Protein AF-A0A3M1S703-F1 (afdb_monomer_lite)

Foldseek 3Di:
DVVVVVVVVVVVVVVVCVVLVHDPVLVVDFQWDKDKDADDDPVLVVLLVVLLCVLVVDPDWDWDDDVVRRMIIGTGRSVSVSSSVVVSVVVVVVVVVLVVLLVVLVCVVVVVDPDCPDDDPPPVVPDPDDPVSSVVSVVVVVVVPPDDPPPPDPDDD

Sequence (157 aa):
GVAGEREVAQAKLQELLKKHNLTLEDIADETTNWVGFSYRTKYEERLLLQCAFYITNAKRLEVKEHKKARKIYFNLTRTQAADLESIYDHYRKEFKKELETLFLAFLHRHHIFPSSDGDNDNDEDKTPLSQEKIKQIIEMIKSMNSKDWDKRRRIGR

Structure (mmCIF, N/CA/C/O backbone):
data_AF-A0A3M1S703-F1
#
_entry.id   AF-A0A3M1S703-F1
#
loop_
_atom_site.group_PDB
_atom_site.id
_atom_site.type_symbol
_atom_site.label_atom_id
_atom_site.label_alt_id
_atom_site.label_comp_id
_atom_site.label_asym_id
_atom_site.label_entity_id
_atom_site.label_seq_id
_atom_site.pdbx_PDB_ins_code
_atom_site.Cartn_x
_atom_site.Cartn_y
_atom_site.Cartn_z
_atom_site.occupancy
_atom_site.B_iso_or_equiv
_atom_site.auth_seq_id
_atom_site.auth_comp_id
_atom_site.auth_asym_id
_atom_site.auth_atom_id
_atom_site.pdbx_PDB_model_num
ATOM 1 N N . GLY A 1 1 ? -35.745 15.374 -9.117 1.00 52.69 1 GLY A N 1
ATOM 2 C CA . GLY A 1 1 ? -36.570 14.949 -7.972 1.00 52.69 1 GLY A CA 1
ATOM 3 C C . GLY A 1 1 ? -35.638 14.514 -6.869 1.00 52.69 1 GLY A C 1
ATOM 4 O O . GLY A 1 1 ? -34.973 13.506 -7.031 1.00 52.69 1 GLY A O 1
ATOM 5 N N . VAL A 1 2 ? -35.550 15.298 -5.797 1.00 59.00 2 VAL A N 1
ATOM 6 C CA . VAL A 1 2 ? -34.519 15.178 -4.744 1.00 59.00 2 VAL A CA 1
ATOM 7 C C . VAL A 1 2 ? -34.674 13.898 -3.898 1.00 59.00 2 VAL A C 1
ATOM 9 O O . VAL A 1 2 ? -33.713 13.425 -3.302 1.00 59.00 2 VAL A O 1
ATOM 12 N N . ALA A 1 3 ? -35.868 13.293 -3.886 1.00 60.03 3 ALA A N 1
ATOM 13 C CA . ALA A 1 3 ? -36.138 12.057 -3.148 1.00 60.03 3 ALA A CA 1
ATOM 14 C C . ALA A 1 3 ? -35.387 10.833 -3.714 1.00 60.03 3 ALA A C 1
ATOM 16 O O . ALA A 1 3 ? -34.763 10.100 -2.953 1.00 60.03 3 ALA A O 1
ATOM 17 N N . GLY A 1 4 ? -35.365 10.658 -5.042 1.00 68.81 4 GLY A N 1
ATOM 18 C CA . GLY A 1 4 ? -34.752 9.478 -5.670 1.00 68.81 4 GLY A CA 1
ATOM 19 C C . GLY A 1 4 ? -33.221 9.446 -5.577 1.00 68.81 4 GLY A C 1
ATOM 20 O O . GLY A 1 4 ? -32.630 8.386 -5.402 1.00 68.81 4 GLY A O 1
ATOM 21 N N . GLU A 1 5 ? -32.558 10.605 -5.624 1.00 74.75 5 GLU A N 1
ATOM 22 C CA . GLU A 1 5 ? -31.095 10.691 -5.469 1.00 74.75 5 GLU A CA 1
ATOM 23 C C . GLU A 1 5 ? -30.646 10.294 -4.058 1.00 74.75 5 GLU A C 1
ATOM 25 O O . GLU A 1 5 ? -29.619 9.634 -3.881 1.00 74.75 5 GLU A O 1
ATOM 30 N N . ARG A 1 6 ? -31.450 10.651 -3.051 1.00 76.25 6 ARG A N 1
ATOM 31 C CA . ARG A 1 6 ? -31.174 10.348 -1.647 1.00 76.25 6 ARG A CA 1
ATOM 32 C C . ARG A 1 6 ? -31.294 8.849 -1.356 1.00 76.25 6 ARG A C 1
ATOM 34 O O . ARG A 1 6 ? -30.439 8.300 -0.666 1.00 76.25 6 ARG A O 1
ATOM 41 N N . GLU A 1 7 ? -32.292 8.182 -1.932 1.00 78.94 7 GLU A N 1
ATOM 42 C CA . GLU A 1 7 ? -32.474 6.726 -1.827 1.00 78.94 7 GLU A CA 1
ATOM 43 C C . GLU A 1 7 ? -31.325 5.954 -2.494 1.00 78.94 7 GLU A C 1
ATOM 45 O O . GLU A 1 7 ? -30.779 5.019 -1.906 1.00 78.94 7 GLU A O 1
ATOM 50 N N . VAL A 1 8 ? -30.883 6.391 -3.680 1.00 82.75 8 VAL A N 1
ATOM 51 C CA . VAL A 1 8 ? -29.754 5.776 -4.401 1.00 82.75 8 VAL A CA 1
ATOM 52 C C . VAL A 1 8 ? -28.437 5.937 -3.635 1.00 82.75 8 VAL A C 1
ATOM 54 O O . VAL A 1 8 ? -27.659 4.985 -3.534 1.00 82.75 8 VAL A O 1
ATOM 57 N N . ALA A 1 9 ? -28.176 7.120 -3.071 1.00 82.06 9 ALA A N 1
ATOM 58 C CA . ALA A 1 9 ? -26.981 7.361 -2.264 1.00 82.06 9 ALA A CA 1
ATOM 59 C C . ALA A 1 9 ? -26.970 6.500 -0.990 1.00 82.06 9 ALA A C 1
ATOM 61 O O . ALA A 1 9 ? -25.945 5.908 -0.649 1.00 82.06 9 ALA A O 1
ATOM 62 N N . GLN A 1 10 ? -28.119 6.376 -0.320 1.00 84.06 10 GLN A N 1
ATOM 63 C CA . GLN A 1 10 ? -28.255 5.571 0.892 1.00 84.06 10 GLN A CA 1
ATOM 64 C C . GLN A 1 10 ? -28.091 4.069 0.609 1.00 84.06 10 GLN A C 1
ATOM 66 O O . GLN A 1 10 ? -27.432 3.375 1.384 1.00 84.06 10 GLN A O 1
ATOM 71 N N . ALA A 1 11 ? -28.607 3.575 -0.520 1.00 85.88 11 ALA A N 1
ATOM 72 C CA . ALA A 1 11 ? -28.418 2.189 -0.948 1.00 85.88 11 ALA A CA 1
ATOM 73 C C . ALA A 1 11 ? -26.942 1.867 -1.236 1.00 85.88 11 ALA A C 1
ATOM 75 O O . ALA A 1 11 ? -26.423 0.873 -0.728 1.00 85.88 11 ALA A O 1
ATOM 76 N N . LYS A 1 12 ? -26.238 2.744 -1.970 1.00 85.56 12 LYS A N 1
ATOM 77 C CA . LYS A 1 12 ? -24.791 2.603 -2.218 1.00 85.56 12 LYS A CA 1
ATOM 78 C C . LYS A 1 12 ? -23.976 2.610 -0.928 1.00 85.56 12 LYS A C 1
ATOM 80 O O . LYS A 1 12 ? -23.053 1.813 -0.786 1.00 85.56 12 LYS A O 1
ATOM 85 N N . LEU A 1 13 ? -24.318 3.488 0.016 1.00 83.69 13 LEU A N 1
ATOM 86 C CA . LEU A 1 13 ? -23.653 3.531 1.316 1.00 83.69 13 LEU A CA 1
ATOM 87 C C . LEU A 1 13 ? -23.835 2.208 2.074 1.00 83.69 13 LEU A C 1
ATOM 89 O O . LEU A 1 13 ? -22.860 1.648 2.566 1.00 83.69 13 LEU A O 1
ATOM 93 N N . GLN A 1 14 ? -25.058 1.673 2.131 1.00 85.06 14 GLN A N 1
ATOM 94 C CA . GLN A 1 14 ? -25.313 0.389 2.790 1.00 85.06 14 GLN A CA 1
ATOM 95 C C . GLN A 1 14 ? -24.594 -0.785 2.115 1.00 85.06 14 GLN A C 1
ATOM 97 O O . GLN A 1 14 ? -24.138 -1.696 2.805 1.00 85.06 14 GLN A O 1
ATOM 102 N N . GLU A 1 15 ? -24.479 -0.776 0.788 1.00 86.44 15 GLU A N 1
ATOM 103 C CA . GLU A 1 15 ? -23.728 -1.786 0.040 1.00 86.44 15 GLU A CA 1
ATOM 104 C C . GLU A 1 15 ? -22.234 -1.761 0.397 1.00 86.44 15 GLU A C 1
ATOM 106 O O . GLU A 1 15 ? -21.654 -2.809 0.685 1.00 86.44 15 GLU A O 1
ATOM 111 N N . LEU A 1 16 ? -21.629 -0.569 0.460 1.00 81.19 16 LEU A N 1
ATOM 112 C CA . LEU A 1 16 ? -20.231 -0.393 0.866 1.00 81.19 16 LEU A CA 1
ATOM 113 C C . LEU A 1 16 ? -19.994 -0.866 2.303 1.00 81.19 16 LEU A C 1
ATOM 115 O O . LEU A 1 16 ? -19.067 -1.635 2.550 1.00 81.19 16 LEU A O 1
ATOM 119 N N . LEU A 1 17 ? -20.863 -0.473 3.235 1.00 84.81 17 LEU A N 1
ATOM 120 C CA . LEU A 1 17 ? -20.771 -0.902 4.630 1.00 84.81 17 LEU A CA 1
ATOM 121 C C . LEU A 1 17 ? -20.856 -2.425 4.758 1.00 84.81 17 LEU A C 1
ATOM 123 O O . LEU A 1 17 ? -20.003 -3.035 5.397 1.00 84.81 17 LEU A O 1
ATOM 127 N N . LYS A 1 18 ? -21.806 -3.064 4.064 1.00 86.06 18 LYS A N 1
ATOM 128 C CA . LYS A 1 18 ? -21.909 -4.530 4.030 1.00 86.06 18 LYS A CA 1
ATOM 129 C C . LYS A 1 18 ? -20.661 -5.186 3.452 1.00 86.06 18 LYS A C 1
ATOM 131 O O . LYS A 1 18 ? -20.184 -6.163 4.019 1.00 86.06 18 LYS A O 1
ATOM 136 N N . LYS A 1 19 ? -20.117 -4.653 2.356 1.00 83.50 19 LYS A N 1
ATOM 137 C CA . LYS A 1 19 ? -18.912 -5.191 1.709 1.00 83.50 19 LYS A CA 1
ATOM 138 C C . LYS A 1 19 ? -17.699 -5.183 2.641 1.00 83.50 19 LYS A C 1
ATOM 140 O O . LYS A 1 19 ? -16.894 -6.106 2.589 1.00 83.50 19 LYS A O 1
ATOM 145 N N . HIS A 1 20 ? -17.590 -4.162 3.487 1.00 76.44 20 HIS A N 1
ATOM 146 C CA . HIS A 1 20 ? -16.510 -4.017 4.463 1.00 76.44 20 HIS A CA 1
ATOM 147 C C . HIS A 1 20 ? -16.873 -4.550 5.858 1.00 76.44 20 HIS A C 1
ATOM 149 O O . HIS A 1 20 ? -16.090 -4.406 6.793 1.00 76.44 20 HIS A O 1
ATOM 155 N N . ASN A 1 21 ? -18.034 -5.202 6.003 1.00 80.69 21 ASN A N 1
ATOM 156 C CA . ASN A 1 21 ? -18.523 -5.727 7.275 1.00 80.69 21 ASN A CA 1
ATOM 157 C C . ASN A 1 21 ? -18.583 -4.643 8.379 1.00 80.69 21 ASN A C 1
ATOM 159 O O . ASN A 1 21 ? -18.260 -4.928 9.532 1.00 80.69 21 ASN A O 1
ATOM 163 N N . LEU A 1 22 ? -18.972 -3.415 8.016 1.00 82.62 22 LEU A N 1
ATOM 164 C CA . LEU A 1 22 ? -19.100 -2.232 8.878 1.00 82.62 22 LEU A CA 1
ATOM 165 C C . LEU A 1 22 ? -20.577 -1.891 9.149 1.00 82.62 22 LEU A C 1
ATOM 167 O O . LEU A 1 22 ? -21.447 -2.144 8.311 1.00 82.62 22 LEU A O 1
ATOM 171 N N . THR A 1 23 ? -20.863 -1.272 10.292 1.00 81.44 23 THR A N 1
ATOM 172 C CA . THR A 1 23 ? -22.133 -0.596 10.602 1.00 81.44 23 THR A CA 1
ATOM 173 C C . THR A 1 23 ? -21.976 0.924 10.523 1.00 81.44 23 THR A C 1
ATOM 175 O O . THR A 1 23 ? -20.874 1.446 10.389 1.00 81.44 23 THR A O 1
ATOM 178 N N . LEU A 1 24 ? -23.089 1.663 10.588 1.00 78.88 24 LEU A N 1
ATOM 179 C CA . LEU A 1 24 ? -23.038 3.126 10.710 1.00 78.88 24 LEU A CA 1
ATOM 180 C C . LEU A 1 24 ? -22.384 3.565 12.028 1.00 78.88 24 LEU A C 1
ATOM 182 O O . LEU A 1 24 ? -21.732 4.606 12.048 1.00 78.88 24 LEU A O 1
ATOM 186 N N . GLU A 1 25 ? -22.526 2.785 13.105 1.00 76.00 25 GLU A N 1
ATOM 187 C CA . GLU A 1 25 ? -21.849 3.089 14.370 1.00 76.00 25 GLU A CA 1
ATOM 188 C C . GLU A 1 25 ? -20.332 2.930 14.251 1.00 76.00 25 GLU A C 1
ATOM 190 O O . GLU A 1 25 ? -19.614 3.769 14.779 1.00 76.00 25 GLU A O 1
ATOM 195 N N . ASP A 1 26 ? -19.838 1.944 13.490 1.00 73.50 26 ASP A N 1
ATOM 196 C CA . ASP A 1 26 ? -18.395 1.758 13.251 1.00 73.50 26 ASP A CA 1
ATOM 197 C C . ASP A 1 26 ? -17.735 2.972 12.562 1.00 73.50 26 ASP A C 1
ATOM 199 O O . ASP A 1 26 ? -16.520 3.153 12.636 1.00 73.50 26 ASP A O 1
ATOM 203 N N . ILE A 1 27 ? -18.523 3.802 11.868 1.00 73.69 27 ILE A N 1
ATOM 204 C CA . ILE A 1 27 ? -18.037 5.047 11.257 1.00 73.69 27 ILE A CA 1
ATOM 205 C C . ILE A 1 27 ? -17.835 6.131 12.323 1.00 73.69 27 ILE A C 1
ATOM 207 O O . ILE A 1 27 ? -16.917 6.939 12.208 1.00 73.69 27 ILE A O 1
ATOM 211 N N . ALA A 1 28 ? -18.704 6.165 13.336 1.00 75.44 28 ALA A N 1
ATOM 212 C CA . ALA A 1 28 ? -18.632 7.113 14.447 1.00 75.44 28 ALA A CA 1
ATOM 213 C C . ALA A 1 28 ? -17.710 6.630 15.581 1.00 75.44 28 ALA A C 1
ATOM 215 O O . ALA A 1 28 ? -17.329 7.427 16.437 1.00 75.44 28 ALA A O 1
ATOM 216 N N . ASP A 1 29 ? -17.370 5.341 15.599 1.00 75.81 29 ASP A N 1
ATOM 217 C CA . ASP A 1 29 ? -16.487 4.736 16.585 1.00 75.81 29 ASP A CA 1
ATOM 218 C C . ASP A 1 29 ? -15.008 5.032 16.275 1.00 75.81 29 ASP A C 1
ATOM 220 O O . ASP A 1 29 ? -14.444 4.603 15.266 1.00 75.81 29 ASP A O 1
ATOM 224 N N . GLU A 1 30 ? -14.360 5.760 17.184 1.00 79.25 30 GLU A N 1
ATOM 225 C CA . GLU A 1 30 ? -12.931 6.085 17.121 1.00 79.25 30 GLU A CA 1
ATOM 226 C C . GLU A 1 30 ? -12.049 5.043 17.832 1.00 79.25 30 GLU A C 1
ATOM 228 O O . GLU A 1 30 ? -10.831 5.214 17.939 1.00 79.25 30 GLU A O 1
ATOM 233 N N . THR A 1 31 ? -12.633 3.946 18.323 1.00 88.94 31 THR A N 1
ATOM 234 C CA . THR A 1 31 ? -11.883 2.884 18.995 1.00 88.94 31 THR A CA 1
ATOM 235 C C . THR A 1 31 ? -10.863 2.262 18.045 1.00 88.94 31 THR A C 1
ATOM 237 O O . THR A 1 31 ? -11.181 1.813 16.941 1.00 88.94 31 THR A O 1
ATOM 240 N N . THR A 1 32 ? -9.609 2.204 18.497 1.00 91.50 32 THR A N 1
A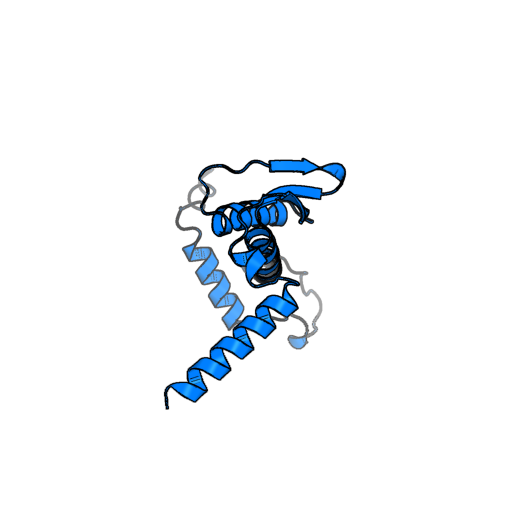TOM 241 C CA . THR A 1 32 ? -8.495 1.648 17.723 1.00 91.50 32 THR A CA 1
ATOM 242 C C . THR A 1 32 ? -8.124 0.250 18.203 1.00 91.50 32 THR A C 1
ATOM 244 O O . THR A 1 32 ? -8.178 -0.054 19.394 1.00 91.50 32 THR A O 1
ATOM 247 N N . ASN A 1 33 ? -7.758 -0.618 17.261 1.00 93.50 33 ASN A N 1
ATOM 248 C CA . ASN A 1 33 ? -7.288 -1.970 17.531 1.00 93.50 33 ASN A CA 1
ATOM 249 C C . ASN A 1 33 ? -6.050 -2.294 16.690 1.00 93.50 33 ASN A C 1
ATOM 251 O O . ASN A 1 33 ? -5.865 -1.778 15.587 1.00 93.50 33 ASN A O 1
ATOM 255 N N . TRP A 1 34 ? -5.214 -3.209 17.190 1.00 96.75 34 TRP A N 1
ATOM 256 C CA . TRP A 1 34 ? -4.073 -3.722 16.433 1.00 96.75 34 TRP A CA 1
ATOM 257 C C . TRP A 1 34 ? -4.541 -4.642 15.301 1.00 96.75 34 TRP A C 1
ATOM 259 O O . TRP A 1 34 ? -4.967 -5.770 15.547 1.00 96.75 34 TRP A O 1
ATOM 269 N N . VAL A 1 35 ? -4.391 -4.190 14.057 1.00 96.75 35 VAL A N 1
ATOM 270 C CA . VAL A 1 35 ? -4.743 -4.946 12.847 1.00 96.75 35 VAL A CA 1
ATOM 271 C C . VAL A 1 35 ? -3.482 -5.298 12.067 1.00 96.75 35 VAL A C 1
ATOM 273 O O . VAL A 1 35 ? -2.620 -4.449 11.846 1.00 96.75 35 VAL A O 1
ATOM 276 N N . GLY A 1 36 ? -3.357 -6.568 11.674 1.00 97.00 36 GLY A N 1
ATOM 277 C CA . GLY A 1 36 ? -2.177 -7.109 11.002 1.00 97.00 36 GLY A CA 1
ATOM 278 C C . GLY A 1 36 ? -2.344 -7.238 9.492 1.00 97.00 36 GLY A C 1
ATOM 279 O O . GLY A 1 36 ? -3.233 -7.940 9.021 1.00 97.00 36 GLY A O 1
ATOM 280 N N . PHE A 1 37 ? -1.411 -6.665 8.742 1.00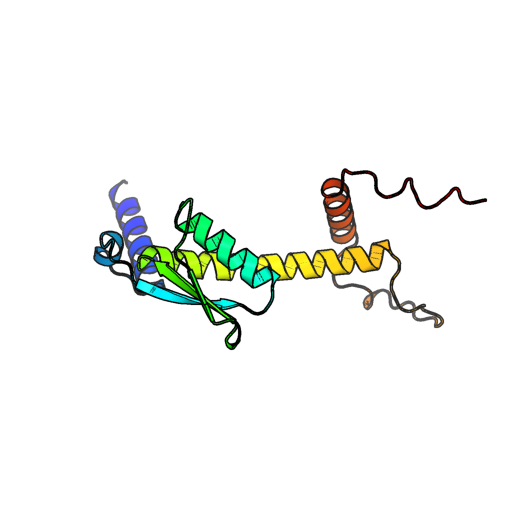 97.81 37 PHE A N 1
ATOM 281 C CA . PHE A 1 37 ? -1.350 -6.707 7.285 1.00 97.81 37 PHE A CA 1
ATOM 282 C C . PHE A 1 37 ? -0.108 -7.473 6.837 1.00 97.81 37 PHE A C 1
ATOM 284 O O . PHE A 1 37 ? 0.966 -7.346 7.427 1.00 97.81 37 PHE A O 1
ATOM 291 N N . SER A 1 38 ? -0.249 -8.294 5.798 1.00 97.19 38 SER A N 1
ATOM 292 C CA . SER A 1 38 ? 0.851 -9.105 5.262 1.00 97.19 38 SER A CA 1
ATOM 293 C C . SER A 1 38 ? 1.444 -8.499 3.995 1.00 97.19 38 SER A C 1
ATOM 295 O O . SER A 1 38 ? 0.723 -7.894 3.206 1.00 97.19 38 SER A O 1
ATOM 297 N N . TYR A 1 39 ? 2.742 -8.712 3.789 1.00 97.00 39 TYR A N 1
ATOM 298 C CA . TYR A 1 39 ? 3.481 -8.295 2.597 1.00 97.00 39 TYR A CA 1
ATOM 299 C C . TYR A 1 39 ? 4.400 -9.424 2.109 1.00 97.00 39 TYR A C 1
ATOM 301 O O . TYR A 1 39 ? 4.756 -10.334 2.861 1.00 97.00 39 TYR A O 1
ATOM 309 N N . ARG A 1 40 ? 4.795 -9.404 0.833 1.00 95.00 40 ARG A N 1
ATOM 310 C CA . ARG A 1 40 ? 5.641 -10.453 0.231 1.00 95.00 40 ARG A CA 1
ATOM 311 C C . ARG A 1 40 ? 7.052 -9.986 -0.072 1.00 95.00 40 ARG A C 1
ATOM 313 O O . ARG A 1 40 ? 7.984 -10.781 0.059 1.00 95.00 40 ARG A O 1
ATOM 320 N N . THR A 1 41 ? 7.206 -8.724 -0.462 1.00 94.50 41 THR A N 1
ATOM 321 C CA . THR A 1 41 ? 8.475 -8.129 -0.902 1.00 94.50 41 THR A CA 1
ATOM 322 C C . THR A 1 41 ? 8.799 -6.863 -0.110 1.00 94.50 41 THR A C 1
ATOM 324 O O . THR A 1 41 ? 7.918 -6.264 0.501 1.00 94.50 41 THR A O 1
ATOM 327 N N . LYS A 1 42 ? 10.058 -6.407 -0.162 1.00 94.31 42 LYS A N 1
ATOM 328 C CA . LYS A 1 42 ? 10.461 -5.117 0.432 1.00 94.31 42 LYS A CA 1
ATOM 329 C C . LYS A 1 42 ? 9.746 -3.917 -0.204 1.00 94.31 42 LYS A C 1
ATOM 331 O O . LYS A 1 42 ? 9.574 -2.892 0.445 1.00 94.31 42 LYS A O 1
ATOM 336 N N . TYR A 1 43 ? 9.346 -4.016 -1.473 1.00 94.56 43 TYR A N 1
ATOM 337 C CA . TYR A 1 43 ? 8.573 -2.958 -2.127 1.00 94.56 43 TYR A CA 1
ATOM 338 C C . TYR A 1 43 ? 7.135 -2.929 -1.613 1.00 94.56 43 TYR A C 1
ATOM 340 O O . TYR A 1 43 ? 6.630 -1.859 -1.296 1.00 94.56 43 TYR A O 1
ATOM 348 N N . GLU A 1 44 ? 6.515 -4.099 -1.446 1.00 96.50 44 GLU A N 1
ATOM 349 C CA . GLU A 1 44 ? 5.187 -4.212 -0.840 1.00 96.50 44 GLU A CA 1
ATOM 350 C C . GLU A 1 44 ? 5.171 -3.753 0.623 1.00 96.50 44 GLU A C 1
ATOM 352 O O . GLU A 1 44 ? 4.215 -3.108 1.035 1.00 96.50 44 GLU A O 1
ATOM 357 N N . GLU A 1 45 ? 6.226 -4.044 1.389 1.00 96.31 45 GLU A N 1
ATOM 358 C CA . GLU A 1 45 ? 6.417 -3.547 2.760 1.00 96.31 45 GLU A CA 1
ATOM 359 C C . GLU A 1 45 ? 6.401 -2.014 2.804 1.00 96.31 45 GLU A C 1
ATOM 361 O O . GLU A 1 45 ? 5.667 -1.399 3.577 1.00 96.31 45 GLU A O 1
ATOM 366 N N . ARG A 1 46 ? 7.181 -1.382 1.917 1.00 96.31 46 ARG A N 1
ATOM 367 C CA . ARG A 1 46 ? 7.247 0.078 1.804 1.00 96.31 46 ARG A CA 1
ATOM 368 C C . ARG A 1 46 ? 5.923 0.670 1.336 1.00 96.31 46 ARG A C 1
ATOM 370 O O . ARG A 1 46 ? 5.501 1.678 1.893 1.00 96.31 46 ARG A O 1
ATOM 377 N N . LEU A 1 47 ? 5.273 0.054 0.350 1.00 96.88 47 LEU A N 1
ATOM 378 C CA . LEU A 1 47 ? 3.973 0.490 -0.155 1.00 96.88 47 LEU A CA 1
ATOM 379 C C . LEU A 1 47 ? 2.905 0.437 0.943 1.00 96.88 47 LEU A C 1
ATOM 381 O O . LEU A 1 47 ? 2.174 1.407 1.115 1.00 96.88 47 LEU A O 1
ATOM 385 N N . LEU A 1 48 ? 2.863 -0.650 1.719 1.00 97.75 48 LEU A N 1
ATOM 386 C CA . LEU A 1 48 ? 1.939 -0.815 2.842 1.00 97.75 48 LEU A CA 1
ATOM 387 C C . LEU A 1 48 ? 2.107 0.302 3.879 1.00 97.75 48 LEU A C 1
ATOM 389 O O . LEU A 1 48 ? 1.120 0.912 4.284 1.00 97.75 48 LEU A O 1
ATOM 393 N N . LEU A 1 49 ? 3.349 0.615 4.265 1.00 96.50 49 LEU A N 1
ATOM 394 C CA . LEU A 1 49 ? 3.631 1.718 5.190 1.00 96.50 49 LEU A CA 1
ATOM 395 C C . LEU A 1 49 ? 3.149 3.066 4.637 1.00 96.50 49 LEU A C 1
ATOM 397 O O . LEU A 1 49 ? 2.520 3.825 5.367 1.00 96.50 49 LEU A O 1
ATOM 401 N N . GLN A 1 50 ? 3.404 3.363 3.358 1.00 96.44 50 GLN A N 1
ATOM 402 C CA . GLN A 1 50 ? 2.940 4.615 2.746 1.00 96.44 50 GLN A CA 1
ATOM 403 C C . GLN A 1 50 ? 1.412 4.696 2.674 1.00 96.44 50 GLN A C 1
ATOM 405 O O . GLN A 1 50 ? 0.849 5.744 2.976 1.00 96.44 50 GLN A O 1
ATOM 410 N N . CYS A 1 51 ? 0.738 3.591 2.347 1.00 96.56 51 CYS A N 1
ATOM 411 C CA . CYS A 1 51 ? -0.722 3.521 2.371 1.00 96.56 51 CYS A CA 1
ATOM 412 C C . CYS A 1 51 ? -1.266 3.789 3.781 1.00 96.56 51 CYS A C 1
ATOM 414 O O . CYS A 1 51 ? -2.217 4.548 3.934 1.00 96.56 51 CYS A O 1
ATOM 416 N N . ALA A 1 52 ? -0.634 3.231 4.819 1.00 96.50 52 ALA A N 1
ATOM 417 C CA . ALA A 1 52 ? -1.040 3.467 6.202 1.00 96.50 52 ALA A CA 1
ATOM 418 C C . ALA A 1 52 ? -0.888 4.945 6.594 1.00 96.50 52 ALA A C 1
ATOM 420 O O . ALA A 1 52 ? -1.806 5.523 7.176 1.00 96.50 52 ALA A O 1
ATOM 421 N N . PHE A 1 53 ? 0.225 5.589 6.226 1.00 95.62 53 PHE A N 1
ATOM 422 C CA . PHE A 1 53 ? 0.411 7.030 6.439 1.00 95.62 53 PHE A CA 1
ATOM 423 C C . PHE A 1 53 ? -0.615 7.877 5.679 1.00 95.62 53 PHE A C 1
ATOM 425 O O . PHE A 1 53 ? -1.113 8.858 6.225 1.00 95.62 53 PHE A O 1
ATOM 432 N N . TYR A 1 54 ? -0.955 7.485 4.451 1.00 93.44 54 TYR A N 1
ATOM 433 C CA . TYR A 1 54 ? -1.960 8.167 3.641 1.00 93.44 54 TYR A CA 1
ATOM 434 C C . TYR A 1 54 ? -3.359 8.100 4.272 1.00 93.44 54 TYR A C 1
ATOM 436 O O . TYR A 1 54 ? -3.995 9.135 4.437 1.00 93.44 54 TYR A O 1
ATOM 444 N N . ILE A 1 55 ? -3.809 6.911 4.688 1.00 93.44 55 ILE A N 1
ATOM 445 C CA . ILE A 1 55 ? 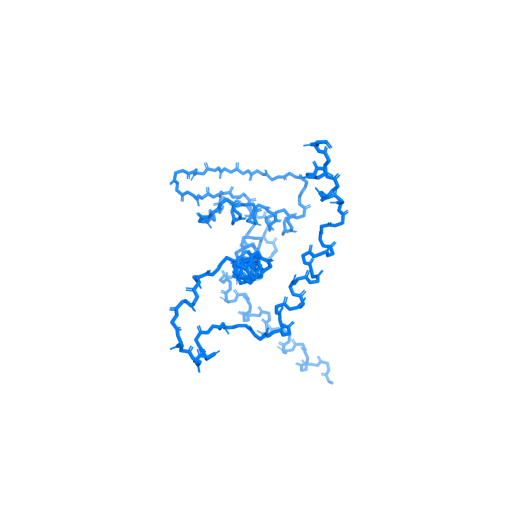-5.144 6.713 5.283 1.00 93.44 55 ILE A CA 1
ATOM 446 C C . ILE A 1 55 ? -5.284 7.410 6.637 1.00 93.44 55 ILE A C 1
ATOM 448 O O . ILE A 1 55 ? -6.307 8.017 6.935 1.00 93.44 55 ILE A O 1
ATOM 452 N N . THR A 1 56 ? -4.253 7.333 7.471 1.00 90.50 56 THR A N 1
ATOM 453 C CA . THR A 1 56 ? -4.302 7.899 8.827 1.00 90.50 56 THR A CA 1
ATOM 454 C C . THR A 1 56 ? -4.022 9.397 8.866 1.00 90.50 56 THR A C 1
ATOM 456 O O . THR A 1 56 ? -4.269 10.032 9.889 1.00 90.50 56 THR A O 1
ATOM 459 N N . ASN A 1 57 ? -3.467 9.958 7.783 1.00 90.81 57 ASN A N 1
ATOM 460 C CA . ASN A 1 57 ? -2.958 11.329 7.712 1.00 90.81 57 ASN A CA 1
ATOM 461 C C . ASN A 1 57 ? -2.042 11.697 8.903 1.00 90.81 57 ASN A C 1
ATOM 463 O O . ASN A 1 57 ? -1.985 12.842 9.361 1.00 90.81 57 ASN A O 1
ATOM 467 N N . ALA A 1 58 ? -1.340 10.703 9.452 1.00 85.62 58 ALA A N 1
ATOM 468 C CA . ALA A 1 58 ? -0.553 10.850 10.664 1.00 85.62 58 ALA A CA 1
ATOM 469 C C . ALA A 1 58 ? 0.908 11.180 10.336 1.00 85.62 58 ALA A C 1
ATOM 471 O O . ALA A 1 58 ? 1.507 10.626 9.418 1.00 85.62 58 ALA A O 1
ATOM 472 N N . LYS A 1 59 ? 1.543 12.039 11.142 1.00 85.00 59 LYS A N 1
ATOM 473 C CA . LYS A 1 59 ? 2.995 12.296 11.026 1.00 85.00 59 LYS A CA 1
ATOM 474 C C . LYS A 1 59 ? 3.845 11.131 11.538 1.00 85.00 59 LYS A C 1
ATOM 476 O O . LYS A 1 59 ? 5.010 11.003 11.168 1.00 85.00 59 LYS A O 1
ATOM 481 N N . ARG A 1 60 ? 3.289 10.329 12.446 1.00 86.44 60 ARG A N 1
ATOM 482 C CA . ARG A 1 60 ? 3.914 9.154 13.056 1.00 86.44 60 ARG A CA 1
ATOM 483 C C . ARG A 1 60 ? 2.841 8.105 13.294 1.00 86.44 60 ARG A C 1
ATOM 485 O O . ARG A 1 60 ? 1.732 8.456 13.677 1.00 86.44 60 ARG A O 1
ATOM 492 N N . LEU A 1 61 ? 3.206 6.846 13.092 1.00 89.94 61 LEU A N 1
ATOM 493 C CA . LEU A 1 61 ? 2.348 5.701 13.355 1.00 89.94 61 LEU A CA 1
ATOM 494 C C . LEU A 1 61 ? 3.013 4.774 14.358 1.00 89.94 61 LEU A C 1
ATOM 496 O O . LEU A 1 61 ? 4.220 4.532 14.287 1.00 89.94 61 LEU A O 1
ATOM 500 N N . GLU A 1 62 ? 2.210 4.248 15.274 1.00 90.94 62 GLU A N 1
ATOM 501 C CA . GLU A 1 62 ? 2.619 3.128 16.105 1.00 90.94 62 GLU A CA 1
ATOM 502 C C . GLU A 1 62 ? 2.564 1.850 15.271 1.00 90.94 62 GLU A C 1
ATOM 504 O O . GLU A 1 62 ? 1.525 1.491 14.713 1.00 90.94 62 GLU A O 1
ATOM 509 N N . VAL A 1 63 ? 3.706 1.171 15.173 1.00 93.94 63 VAL A N 1
ATOM 510 C CA . VAL A 1 63 ? 3.873 0.003 14.312 1.00 93.94 63 VAL A CA 1
ATOM 511 C C . VAL A 1 63 ? 4.526 -1.122 15.099 1.00 93.94 63 VAL A C 1
ATOM 513 O O . VAL A 1 63 ? 5.530 -0.919 15.781 1.00 93.94 63 VAL A O 1
ATOM 516 N N . LYS A 1 64 ? 3.978 -2.332 14.975 1.00 96.00 64 LYS A N 1
ATOM 517 C CA . LYS A 1 64 ? 4.622 -3.565 15.442 1.00 96.00 64 LYS A CA 1
ATOM 518 C C . LYS A 1 64 ? 4.941 -4.438 14.239 1.00 96.00 64 LYS A C 1
ATOM 520 O O . LYS A 1 64 ? 4.066 -4.736 13.433 1.00 96.00 64 LYS A O 1
ATOM 525 N N . GLU A 1 65 ? 6.184 -4.885 14.122 1.00 93.62 65 GLU A N 1
ATOM 526 C CA . GLU A 1 65 ? 6.622 -5.724 13.005 1.00 93.62 65 GLU A CA 1
ATOM 527 C C . GLU A 1 65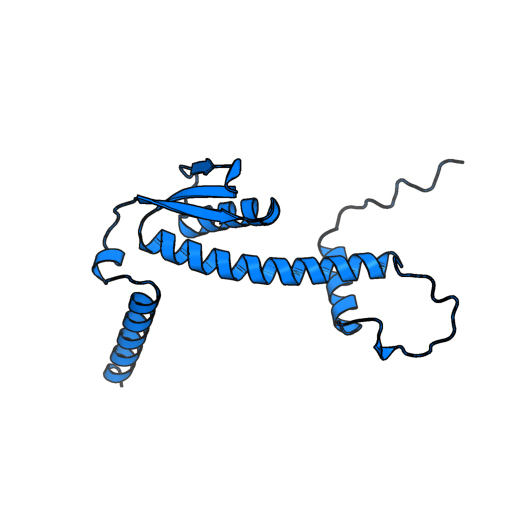 ? 6.840 -7.170 13.444 1.00 93.62 65 GLU A C 1
ATOM 529 O O . GLU A 1 65 ? 7.497 -7.447 14.446 1.00 93.62 65 GLU A O 1
ATOM 534 N N . HIS A 1 66 ? 6.368 -8.113 12.632 1.00 94.31 66 HIS A N 1
ATOM 535 C CA . HIS A 1 66 ? 6.694 -9.527 12.760 1.00 94.31 66 HIS A CA 1
ATOM 536 C C . HIS A 1 66 ? 7.421 -10.006 11.497 1.00 94.31 66 HIS A C 1
ATOM 538 O O . HIS A 1 66 ? 6.865 -10.724 10.659 1.00 94.31 66 HIS A O 1
ATOM 544 N N . LYS A 1 67 ? 8.706 -9.647 11.375 1.00 90.31 67 LYS A N 1
ATOM 545 C CA . LYS A 1 67 ? 9.532 -9.860 10.167 1.00 90.31 67 LYS A CA 1
ATOM 546 C C . LYS A 1 67 ? 9.528 -11.299 9.648 1.00 90.31 67 LYS A C 1
ATOM 548 O O . LYS A 1 67 ? 9.341 -11.516 8.457 1.00 90.31 67 LYS A O 1
ATOM 553 N N . LYS A 1 68 ? 9.638 -12.297 10.538 1.00 92.75 68 LYS A N 1
ATOM 554 C CA . LYS A 1 68 ? 9.599 -13.725 10.152 1.00 92.75 68 LYS A CA 1
ATOM 555 C C . LYS A 1 68 ? 8.291 -14.129 9.457 1.00 92.75 68 LYS A C 1
ATOM 557 O O . LYS A 1 68 ? 8.304 -14.986 8.585 1.00 92.75 68 LYS A O 1
ATOM 562 N N . ALA A 1 69 ? 7.179 -13.497 9.828 1.00 93.81 69 ALA A N 1
ATOM 563 C CA . ALA A 1 69 ? 5.861 -13.759 9.255 1.00 93.81 69 ALA A CA 1
ATOM 564 C C . ALA A 1 69 ? 5.517 -12.784 8.119 1.00 93.81 69 ALA A C 1
ATOM 566 O O . ALA A 1 69 ? 4.451 -12.917 7.525 1.00 93.81 69 ALA A O 1
ATOM 567 N N . ARG A 1 70 ? 6.400 -11.811 7.830 1.00 96.19 70 ARG A N 1
ATOM 568 C CA . ARG A 1 70 ? 6.172 -10.694 6.901 1.00 96.19 70 ARG A CA 1
ATOM 569 C C . ARG A 1 70 ? 4.826 -10.008 7.152 1.00 96.19 70 ARG A C 1
ATOM 571 O O . ARG A 1 70 ? 3.994 -9.870 6.255 1.00 96.19 70 ARG A O 1
ATOM 578 N N . LYS A 1 71 ? 4.603 -9.639 8.415 1.00 97.56 71 LYS A N 1
ATOM 579 C CA . LYS A 1 71 ? 3.412 -8.914 8.864 1.00 97.56 71 LYS A CA 1
ATOM 580 C C . LYS A 1 71 ? 3.791 -7.617 9.564 1.00 97.56 71 LYS A C 1
ATOM 582 O O . LYS A 1 71 ? 4.737 -7.604 10.354 1.00 97.56 71 LYS A O 1
ATOM 587 N N . ILE A 1 72 ? 3.019 -6.571 9.300 1.00 97.31 72 ILE A N 1
ATOM 588 C CA . ILE A 1 72 ? 3.049 -5.292 10.008 1.00 97.31 72 ILE A CA 1
ATOM 589 C C . ILE A 1 72 ? 1.699 -5.113 10.687 1.00 97.31 72 ILE A C 1
ATOM 591 O O . ILE A 1 72 ? 0.666 -5.345 10.065 1.00 97.31 72 ILE A O 1
ATOM 595 N N . TYR A 1 73 ? 1.707 -4.718 11.951 1.00 97.75 73 TYR A N 1
ATOM 596 C CA . TYR A 1 73 ? 0.504 -4.386 12.694 1.00 97.75 73 TYR A CA 1
ATOM 597 C C . TYR A 1 73 ? 0.446 -2.880 12.916 1.00 97.75 73 TYR A C 1
ATOM 599 O O . TYR A 1 73 ? 1.455 -2.276 13.290 1.00 97.75 73 TYR A O 1
ATOM 607 N N . PHE A 1 74 ? -0.739 -2.313 12.722 1.00 96.94 74 PHE A N 1
ATOM 608 C CA . PHE A 1 74 ? -1.048 -0.904 12.948 1.00 96.94 74 PHE A CA 1
ATOM 609 C C . PHE A 1 74 ? -2.181 -0.795 13.963 1.00 96.94 74 PHE A C 1
ATOM 611 O O . PHE A 1 74 ? -3.073 -1.644 13.966 1.00 96.94 74 PHE A O 1
ATOM 618 N N . ASN A 1 75 ? -2.149 0.231 14.810 1.00 95.88 75 ASN A N 1
ATOM 619 C CA . ASN A 1 75 ? -3.271 0.550 15.685 1.00 95.88 75 ASN A CA 1
ATOM 620 C C . ASN A 1 75 ? -4.239 1.487 14.944 1.00 95.88 75 ASN A C 1
ATOM 622 O O . ASN A 1 75 ? -3.913 2.655 14.745 1.00 95.88 75 ASN A O 1
ATOM 626 N N . LEU A 1 76 ? -5.368 0.959 14.465 1.00 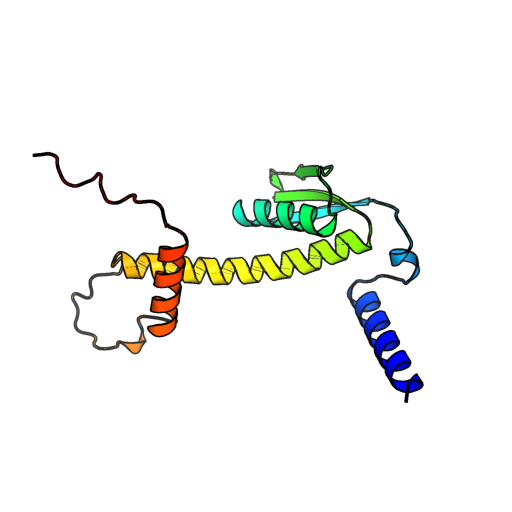94.44 76 LEU A N 1
ATOM 627 C CA . LEU A 1 76 ? -6.283 1.645 13.540 1.00 94.44 76 LEU A CA 1
ATOM 628 C C . LEU A 1 76 ? -7.735 1.513 13.992 1.00 94.44 76 LEU A C 1
ATOM 630 O O . LEU A 1 76 ? -8.098 0.512 14.616 1.00 94.44 76 LEU A O 1
ATOM 634 N N . THR A 1 77 ? -8.575 2.482 13.622 1.00 93.44 77 THR A N 1
ATOM 635 C CA . THR A 1 77 ? -10.032 2.302 13.700 1.00 93.44 77 THR A CA 1
ATOM 636 C C . THR A 1 77 ? -10.491 1.269 12.676 1.00 93.44 77 THR A C 1
ATOM 638 O O . THR A 1 77 ? -9.781 0.948 11.716 1.00 93.44 77 THR A O 1
ATOM 641 N N . ARG A 1 78 ? -11.703 0.740 12.853 1.00 91.44 78 ARG A N 1
ATOM 642 C CA . ARG A 1 78 ? -12.264 -0.258 11.935 1.00 91.44 78 ARG A CA 1
ATOM 643 C C . ARG A 1 78 ? -12.375 0.275 10.503 1.00 91.44 78 ARG A C 1
ATOM 645 O O . ARG A 1 78 ? -12.003 -0.421 9.560 1.00 91.44 78 ARG A O 1
ATOM 652 N N . THR A 1 79 ? -12.797 1.530 10.362 1.00 89.62 79 THR A N 1
ATOM 653 C CA . THR A 1 79 ? -12.894 2.228 9.073 1.00 89.62 79 THR A CA 1
ATOM 654 C C . THR A 1 79 ? -11.515 2.418 8.437 1.00 89.62 79 THR A C 1
ATOM 656 O O . THR A 1 79 ? -11.307 2.010 7.299 1.00 89.62 79 THR A O 1
ATOM 659 N N . GLN A 1 80 ? -10.525 2.904 9.195 1.00 93.31 80 GLN A N 1
ATOM 660 C CA . GLN A 1 80 ? -9.151 3.049 8.695 1.00 93.31 80 GLN A CA 1
ATOM 661 C C . GLN A 1 80 ? -8.534 1.712 8.267 1.00 93.31 80 GLN A C 1
ATOM 663 O O . GLN A 1 80 ? -7.801 1.656 7.283 1.00 93.31 80 GLN A O 1
ATOM 668 N N . ALA A 1 81 ? -8.807 0.630 8.999 1.00 94.75 81 ALA A N 1
ATOM 669 C CA . ALA A 1 81 ? -8.326 -0.698 8.641 1.00 94.75 81 ALA A CA 1
ATOM 670 C C . ALA A 1 81 ? -8.940 -1.190 7.320 1.00 94.75 81 ALA A C 1
ATOM 672 O O . ALA A 1 81 ? -8.207 -1.704 6.473 1.00 94.75 81 ALA A O 1
ATOM 673 N N . ALA A 1 82 ? -10.248 -0.989 7.124 1.00 91.94 82 ALA A N 1
ATOM 674 C CA . ALA A 1 82 ? -10.942 -1.329 5.883 1.00 91.94 82 ALA A CA 1
ATOM 675 C C . ALA A 1 82 ? -10.424 -0.508 4.688 1.00 91.94 82 ALA A C 1
ATOM 677 O O . ALA A 1 82 ? -10.159 -1.066 3.619 1.00 91.94 82 ALA A O 1
ATOM 678 N N . ASP A 1 83 ? -10.214 0.795 4.882 1.00 92.00 83 ASP A N 1
ATOM 679 C CA . ASP A 1 83 ? -9.658 1.677 3.854 1.00 92.00 83 ASP A CA 1
ATOM 680 C C . ASP A 1 83 ? -8.219 1.288 3.500 1.00 92.00 83 ASP A C 1
ATOM 682 O O . ASP A 1 83 ? -7.869 1.202 2.320 1.00 92.00 83 ASP A O 1
ATOM 686 N N . LEU A 1 84 ? -7.391 0.987 4.509 1.00 95.69 84 LEU A N 1
ATOM 687 C CA . LEU A 1 84 ? -6.018 0.532 4.308 1.00 95.69 84 LEU A CA 1
ATOM 688 C C . LEU A 1 84 ? -5.970 -0.795 3.547 1.00 95.69 84 LEU A C 1
ATOM 690 O O . LEU A 1 84 ? -5.165 -0.938 2.629 1.00 95.69 84 LEU A O 1
ATOM 694 N N . GLU A 1 85 ? -6.824 -1.758 3.895 1.00 94.69 85 GLU A N 1
ATOM 695 C CA . GLU A 1 85 ? -6.911 -3.031 3.177 1.00 94.69 85 GLU A CA 1
ATOM 696 C C . GLU A 1 85 ? -7.262 -2.815 1.701 1.00 94.69 85 GLU A C 1
ATOM 698 O O . GLU A 1 85 ? -6.582 -3.346 0.818 1.00 94.69 85 GLU A O 1
ATOM 703 N N . SER A 1 86 ? -8.277 -1.988 1.440 1.00 91.12 86 SER A N 1
ATOM 704 C CA . SER A 1 86 ? -8.761 -1.678 0.096 1.00 91.12 86 SER A CA 1
ATOM 705 C C . SER A 1 86 ? -7.684 -1.001 -0.758 1.00 91.12 86 SER A C 1
ATOM 707 O O . SER A 1 86 ? -7.342 -1.481 -1.844 1.00 91.12 86 SER A O 1
ATOM 709 N N . ILE A 1 87 ? -7.087 0.082 -0.249 1.00 92.56 87 ILE A N 1
ATOM 710 C CA . ILE A 1 87 ? -6.113 0.879 -0.999 1.00 92.56 87 ILE A CA 1
ATOM 711 C C . ILE A 1 87 ? -4.802 0.118 -1.217 1.00 92.56 87 ILE A C 1
ATOM 713 O O . ILE A 1 87 ? -4.206 0.182 -2.295 1.00 92.56 87 ILE A O 1
ATOM 717 N N . TYR A 1 88 ? -4.373 -0.663 -0.223 1.00 96.56 88 TYR A N 1
ATOM 718 C CA . TYR A 1 88 ? -3.179 -1.485 -0.335 1.00 96.56 88 TYR A CA 1
ATOM 719 C C . TYR A 1 88 ? -3.373 -2.616 -1.348 1.00 96.56 88 TYR A C 1
ATOM 721 O O . TYR A 1 88 ? -2.475 -2.867 -2.157 1.00 96.56 88 TYR A O 1
ATOM 729 N N . ASP A 1 89 ? -4.530 -3.290 -1.347 1.00 94.50 89 ASP A N 1
ATOM 730 C CA . ASP A 1 89 ? -4.821 -4.342 -2.323 1.00 94.50 89 ASP A CA 1
ATOM 731 C C . ASP A 1 89 ? -4.893 -3.811 -3.757 1.00 94.50 89 ASP A C 1
ATOM 733 O O . ASP A 1 89 ? -4.412 -4.467 -4.686 1.00 94.50 89 ASP A O 1
ATOM 737 N N . HIS A 1 90 ? -5.440 -2.613 -3.935 1.00 89.38 90 HIS A N 1
ATOM 738 C CA . HIS A 1 90 ? -5.464 -1.936 -5.221 1.00 89.38 90 HIS A CA 1
ATOM 739 C C . HIS A 1 90 ? -4.044 -1.611 -5.710 1.00 89.38 90 HIS A C 1
ATOM 741 O O . HIS A 1 90 ? -3.595 -2.167 -6.718 1.00 89.38 90 HIS A O 1
ATOM 747 N N . TYR A 1 91 ? -3.286 -0.807 -4.959 1.00 91.94 91 TYR A N 1
ATOM 748 C CA . TYR A 1 91 ? -1.978 -0.344 -5.422 1.00 91.94 91 TYR A CA 1
ATOM 749 C C . TYR A 1 91 ? -0.936 -1.451 -5.519 1.00 91.94 91 TYR A C 1
ATOM 751 O O . TYR A 1 91 ? -0.080 -1.392 -6.396 1.00 91.94 91 TYR A O 1
ATOM 759 N N . ARG A 1 92 ? -0.984 -2.503 -4.689 1.00 93.56 92 ARG A N 1
ATOM 760 C CA . ARG A 1 92 ? -0.028 -3.617 -4.837 1.00 93.56 92 ARG A CA 1
ATOM 761 C C . ARG A 1 92 ? -0.209 -4.350 -6.170 1.00 93.56 92 ARG A C 1
ATOM 763 O O . ARG A 1 92 ? 0.770 -4.828 -6.741 1.00 93.56 92 ARG A O 1
ATOM 770 N N . LYS A 1 93 ? -1.447 -4.441 -6.674 1.00 91.50 93 LYS A N 1
ATOM 771 C CA . LYS A 1 93 ? -1.756 -5.059 -7.973 1.00 91.50 93 LYS A CA 1
ATOM 772 C C . LYS A 1 93 ? -1.306 -4.165 -9.123 1.00 91.50 93 LYS A C 1
ATOM 774 O O . LYS A 1 93 ? -0.738 -4.680 -10.083 1.00 91.50 93 LYS A O 1
ATOM 779 N N . GLU A 1 94 ? -1.543 -2.860 -9.027 1.00 88.25 94 GLU A N 1
ATOM 780 C CA . GLU A 1 94 ? -1.100 -1.890 -10.036 1.00 88.25 94 GLU A CA 1
ATOM 781 C C . GLU A 1 94 ? 0.421 -1.790 -10.094 1.00 88.25 94 GLU A C 1
ATOM 783 O O . GLU A 1 94 ? 1.007 -2.018 -11.150 1.00 88.25 94 GLU A O 1
ATOM 788 N N . PHE A 1 95 ? 1.069 -1.612 -8.943 1.00 87.69 95 PHE A N 1
ATOM 789 C CA . PHE A 1 95 ? 2.522 -1.556 -8.831 1.00 87.69 95 PHE A CA 1
ATOM 790 C C . PHE A 1 95 ? 3.198 -2.791 -9.433 1.00 87.69 95 PHE A C 1
ATOM 792 O O . PHE A 1 95 ? 4.210 -2.674 -10.120 1.00 87.69 95 PHE A O 1
ATOM 799 N N . LYS A 1 96 ? 2.633 -3.989 -9.227 1.00 89.44 96 LYS A N 1
ATOM 800 C CA . LYS A 1 96 ? 3.156 -5.215 -9.842 1.00 89.44 96 LYS A CA 1
ATOM 801 C C . LYS A 1 96 ? 3.127 -5.143 -11.375 1.00 89.44 96 LYS A C 1
ATOM 803 O O . LYS A 1 96 ? 4.130 -5.468 -12.005 1.00 89.44 96 LYS A O 1
ATOM 808 N N . LYS A 1 97 ? 2.009 -4.706 -11.965 1.00 85.44 97 LYS A N 1
ATOM 809 C CA . LYS A 1 97 ? 1.865 -4.564 -13.426 1.00 85.44 97 LYS A CA 1
ATOM 810 C C . LYS A 1 97 ? 2.839 -3.528 -13.985 1.00 85.44 97 LYS A C 1
ATOM 812 O O . LYS A 1 97 ? 3.474 -3.766 -15.011 1.00 85.44 97 LYS A O 1
ATOM 817 N N . GLU A 1 98 ? 2.975 -2.394 -13.304 1.00 85.06 98 GLU A N 1
ATOM 818 C CA . GLU A 1 98 ? 3.918 -1.341 -13.686 1.00 85.06 98 GLU A CA 1
ATOM 819 C C . GLU A 1 98 ? 5.369 -1.821 -13.602 1.00 85.06 98 GLU A C 1
ATOM 821 O O . GLU A 1 98 ? 6.161 -1.546 -14.500 1.00 85.06 98 GLU A O 1
ATOM 826 N N . LEU A 1 99 ? 5.718 -2.595 -12.571 1.00 87.12 99 LEU A N 1
ATOM 827 C CA . LEU A 1 99 ? 7.065 -3.134 -12.393 1.00 87.12 99 LEU A CA 1
ATOM 828 C C . LEU A 1 99 ? 7.424 -4.161 -13.474 1.00 87.12 99 LEU A C 1
ATOM 830 O O . LEU A 1 99 ? 8.529 -4.108 -14.010 1.00 87.12 99 LEU A O 1
ATOM 834 N N . GLU A 1 100 ? 6.506 -5.064 -13.830 1.00 86.19 100 GLU A N 1
ATOM 835 C CA . GLU A 1 100 ? 6.687 -6.006 -14.950 1.00 86.19 100 GLU A CA 1
ATOM 836 C C . GLU A 1 100 ? 6.913 -5.256 -16.269 1.00 86.19 100 GLU A C 1
ATOM 838 O O . GLU A 1 100 ? 7.835 -5.551 -17.030 1.00 86.19 100 GLU A O 1
ATOM 843 N N . THR A 1 101 ? 6.111 -4.220 -16.490 1.00 79.25 101 THR A N 1
ATOM 844 C CA . THR A 1 101 ? 6.181 -3.352 -17.665 1.00 79.25 101 THR A CA 1
ATOM 845 C C . THR A 1 101 ? 7.522 -2.607 -17.743 1.00 79.25 101 THR A C 1
ATOM 847 O O . THR A 1 101 ? 8.185 -2.602 -18.784 1.00 79.25 101 THR A O 1
ATOM 850 N N . LEU A 1 102 ? 7.968 -2.031 -16.625 1.00 83.31 102 LEU A N 1
ATOM 851 C CA . LEU A 1 102 ? 9.261 -1.360 -16.489 1.00 83.31 102 LEU A CA 1
ATOM 852 C C . LEU A 1 102 ? 10.426 -2.320 -16.761 1.00 83.31 102 LEU A C 1
ATOM 854 O O . LEU A 1 102 ? 11.383 -1.963 -17.450 1.00 83.31 102 LEU A O 1
ATOM 858 N N . PHE A 1 103 ? 10.344 -3.537 -16.225 1.00 83.81 103 PHE A N 1
ATOM 859 C CA . PHE A 1 103 ? 11.374 -4.553 -16.391 1.00 83.81 103 PHE A CA 1
ATOM 860 C C . PHE A 1 103 ? 11.528 -4.973 -17.857 1.00 83.81 103 PHE A C 1
ATOM 862 O O . PHE A 1 103 ? 12.648 -5.014 -18.366 1.00 83.81 103 PHE A O 1
ATOM 869 N N . LEU A 1 104 ? 10.422 -5.194 -18.572 1.00 78.75 104 LEU A N 1
ATOM 870 C CA . LEU A 1 104 ? 10.455 -5.498 -20.006 1.00 78.75 104 LEU A CA 1
ATOM 871 C C . LEU A 1 104 ? 11.077 -4.360 -20.824 1.00 78.75 104 LEU A C 1
ATOM 873 O O . LEU A 1 104 ? 11.935 -4.604 -21.673 1.00 78.75 104 LEU A O 1
ATOM 877 N N . ALA A 1 105 ? 10.710 -3.109 -20.537 1.00 76.88 105 ALA A N 1
ATOM 878 C CA . ALA A 1 105 ? 11.304 -1.956 -21.210 1.00 76.88 105 ALA A CA 1
ATOM 879 C C . ALA A 1 105 ? 12.812 -1.830 -20.939 1.00 76.88 105 ALA A C 1
ATOM 881 O O . ALA A 1 105 ? 13.573 -1.443 -21.830 1.00 76.88 105 ALA A O 1
ATOM 882 N N . PHE A 1 106 ? 13.261 -2.187 -19.732 1.00 79.62 106 PHE A N 1
ATOM 883 C CA . PHE A 1 106 ? 14.680 -2.247 -19.395 1.00 79.62 106 PHE A CA 1
ATOM 884 C C . PHE A 1 106 ? 15.421 -3.296 -20.237 1.00 79.62 106 PHE A C 1
ATOM 886 O O . PHE A 1 106 ? 16.446 -2.966 -20.836 1.00 79.62 106 PHE A O 1
ATOM 893 N N . LEU A 1 107 ? 14.894 -4.522 -20.347 1.00 80.75 107 LEU A N 1
ATOM 894 C CA . LEU A 1 107 ? 15.484 -5.566 -21.199 1.00 80.75 107 LEU A CA 1
ATOM 895 C C . LEU A 1 107 ? 15.594 -5.101 -22.655 1.00 80.75 107 LEU A C 1
ATOM 897 O O . LEU A 1 107 ? 16.654 -5.241 -23.266 1.00 80.75 107 LEU A O 1
ATOM 901 N N . HIS A 1 108 ? 14.538 -4.464 -23.172 1.00 74.62 108 HIS A N 1
ATOM 902 C CA . HIS A 1 108 ? 14.502 -3.961 -24.541 1.00 74.62 108 HIS A CA 1
ATOM 903 C C . HIS A 1 108 ? 15.519 -2.851 -24.800 1.00 74.62 108 HIS A C 1
ATOM 905 O O . HIS A 1 108 ? 16.238 -2.886 -25.796 1.00 74.62 108 HIS A O 1
ATOM 911 N N . ARG A 1 109 ? 15.643 -1.885 -23.883 1.00 77.56 109 ARG A N 1
ATOM 912 C CA . ARG A 1 109 ? 16.635 -0.806 -23.988 1.00 77.56 109 ARG A CA 1
ATOM 913 C C . ARG A 1 109 ? 18.074 -1.327 -24.046 1.00 77.56 109 ARG A C 1
ATOM 915 O O . ARG A 1 109 ? 18.922 -0.684 -24.656 1.00 77.56 109 ARG A O 1
ATOM 922 N N . HIS A 1 110 ? 18.354 -2.435 -23.369 1.00 81.75 110 HIS A N 1
ATOM 923 C CA . HIS A 1 110 ? 19.697 -2.996 -23.251 1.00 81.75 110 HIS A CA 1
ATOM 924 C C . HIS A 1 110 ? 19.944 -4.198 -24.174 1.00 81.75 110 HIS A C 1
ATOM 926 O O . HIS A 1 110 ? 21.018 -4.787 -24.095 1.00 81.75 110 HIS A O 1
ATOM 932 N N . HIS A 1 111 ? 18.984 -4.544 -25.041 1.00 79.81 111 HIS A N 1
ATOM 933 C CA . HIS A 1 111 ? 19.042 -5.708 -25.932 1.00 79.81 111 HIS A CA 1
ATOM 934 C C . HIS A 1 111 ? 19.378 -7.018 -25.194 1.00 79.81 111 HIS A C 1
ATOM 936 O O . HIS A 1 111 ? 20.126 -7.854 -25.693 1.00 79.81 111 HIS A O 1
ATOM 942 N N . ILE A 1 112 ? 18.835 -7.200 -23.984 1.00 79.81 112 ILE A N 1
ATOM 943 C CA . ILE A 1 112 ? 19.064 -8.396 -23.159 1.00 79.81 112 ILE A CA 1
ATOM 944 C C . ILE A 1 112 ? 18.045 -9.468 -23.562 1.00 79.81 112 ILE A C 1
ATOM 946 O O . ILE A 1 112 ? 17.097 -9.757 -22.833 1.00 79.81 112 ILE A O 1
ATOM 950 N N . PHE A 1 113 ? 18.237 -10.034 -24.751 1.00 79.56 113 PHE A N 1
ATOM 951 C CA . PHE A 1 113 ? 17.463 -11.158 -25.275 1.00 79.56 113 PHE A CA 1
ATOM 952 C C . PHE A 1 113 ? 18.406 -12.203 -25.879 1.00 79.56 113 PHE A C 1
ATOM 954 O O . PHE A 1 113 ? 19.535 -11.860 -26.235 1.00 79.56 113 PHE A O 1
ATOM 961 N N . PRO A 1 114 ? 17.982 -13.473 -25.992 1.00 77.50 114 PRO A N 1
ATOM 962 C CA . PR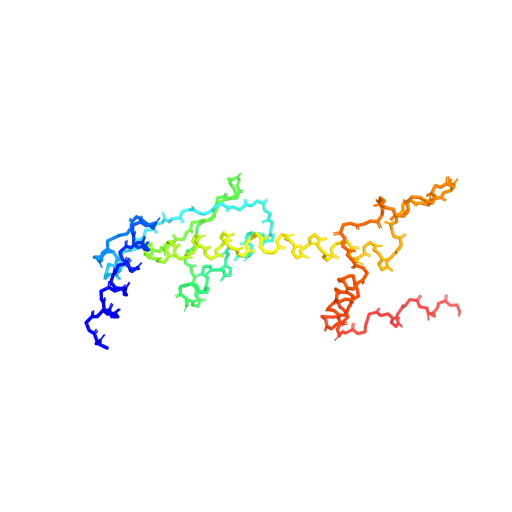O A 1 114 ? 18.779 -14.492 -26.664 1.00 77.50 114 PRO A CA 1
ATOM 963 C C . PRO A 1 114 ? 19.093 -14.052 -28.097 1.00 77.50 114 PRO A C 1
ATOM 965 O O . PRO A 1 114 ? 18.184 -13.628 -28.818 1.00 77.50 114 PRO A O 1
ATOM 968 N N . SER A 1 115 ? 20.359 -14.158 -28.510 1.00 59.53 115 SER A N 1
ATOM 969 C CA . SER A 1 115 ? 20.736 -13.998 -29.915 1.00 59.53 115 SER A CA 1
ATOM 970 C C . SER A 1 115 ? 19.967 -15.028 -30.732 1.00 59.53 115 SER A C 1
ATOM 972 O O . SER A 1 115 ? 20.055 -16.230 -30.483 1.00 59.53 115 SER A O 1
ATOM 974 N N . SER A 1 116 ? 19.161 -14.545 -31.667 1.00 55.16 116 SER A N 1
ATOM 975 C CA . SER A 1 116 ? 18.422 -15.384 -32.600 1.00 55.16 116 SER A CA 1
ATOM 976 C C . SER A 1 116 ? 19.380 -15.857 -33.692 1.00 55.16 116 SER A C 1
ATOM 978 O O . SER A 1 116 ? 19.265 -15.414 -34.824 1.00 55.16 116 SER A O 1
ATOM 980 N N . ASP A 1 117 ? 20.335 -16.732 -33.375 1.00 47.44 117 ASP A N 1
ATOM 981 C CA . ASP A 1 117 ? 21.217 -17.353 -34.385 1.00 47.44 117 ASP A CA 1
ATOM 982 C C . ASP A 1 117 ? 20.513 -18.511 -35.127 1.00 47.44 117 ASP A C 1
ATOM 984 O O . ASP A 1 117 ? 21.126 -19.492 -35.539 1.00 47.44 117 ASP A O 1
ATOM 988 N N . GLY A 1 118 ? 19.197 -18.411 -35.292 1.00 46.12 118 GLY A N 1
ATOM 989 C CA . GLY A 1 118 ? 18.389 -19.343 -36.060 1.00 46.12 118 GLY A CA 1
ATOM 990 C C . GLY A 1 118 ? 17.224 -18.592 -36.676 1.00 46.12 118 GLY A C 1
ATOM 991 O O . GLY A 1 118 ? 16.440 -17.982 -35.945 1.00 46.12 118 GLY A O 1
ATOM 992 N N . ASP A 1 119 ? 17.158 -18.630 -38.006 1.00 45.41 119 ASP A N 1
ATOM 993 C CA . ASP A 1 119 ? 16.026 -18.197 -38.817 1.00 45.41 119 ASP A CA 1
ATOM 994 C C . ASP A 1 119 ? 14.738 -18.796 -38.254 1.00 45.41 119 ASP A C 1
ATOM 996 O O . ASP A 1 119 ? 14.428 -19.976 -38.429 1.00 45.41 119 ASP A O 1
ATOM 1000 N N . ASN A 1 120 ? 13.985 -17.974 -37.542 1.00 43.00 120 ASN A N 1
ATOM 1001 C CA . ASN A 1 120 ? 12.566 -18.188 -37.390 1.00 43.00 120 ASN A CA 1
ATOM 1002 C C . ASN A 1 120 ? 11.939 -16.800 -37.319 1.00 43.00 120 ASN A C 1
ATOM 1004 O O . ASN A 1 120 ? 11.857 -16.195 -36.247 1.00 43.00 120 ASN A O 1
ATOM 1008 N N . ASP A 1 121 ? 11.547 -16.310 -38.496 1.00 43.38 121 ASP A N 1
ATOM 1009 C CA . ASP A 1 121 ? 10.662 -15.164 -38.734 1.00 43.38 121 ASP A CA 1
ATOM 1010 C C . ASP A 1 121 ? 9.252 -15.448 -38.176 1.00 43.38 121 ASP A C 1
ATOM 1012 O O . ASP A 1 121 ? 8.241 -15.331 -38.859 1.00 43.38 121 ASP A O 1
ATOM 1016 N N . ASN A 1 122 ? 9.173 -15.855 -36.912 1.00 43.44 122 ASN A N 1
ATOM 1017 C CA . ASN A 1 122 ? 7.955 -15.796 -36.124 1.00 43.44 122 ASN A CA 1
ATOM 1018 C C . ASN A 1 122 ? 8.136 -14.661 -35.120 1.00 43.44 122 ASN A C 1
ATOM 1020 O O . ASN A 1 122 ? 8.358 -14.860 -33.924 1.00 43.44 122 ASN A O 1
ATOM 1024 N N . ASP A 1 123 ? 8.017 -13.441 -35.646 1.00 46.16 123 ASP A N 1
ATOM 1025 C CA . ASP A 1 123 ? 7.871 -12.198 -34.881 1.00 46.16 123 ASP A CA 1
ATOM 1026 C C . ASP A 1 123 ? 6.618 -12.194 -33.976 1.00 46.16 123 ASP A C 1
ATOM 1028 O O . ASP A 1 123 ? 6.398 -11.253 -33.214 1.00 46.16 123 ASP A O 1
ATOM 1032 N N . GLU A 1 124 ? 5.807 -13.255 -34.001 1.00 45.22 124 GLU A N 1
ATOM 1033 C CA . GLU A 1 124 ? 4.627 -13.416 -33.150 1.00 45.22 124 GLU A CA 1
ATOM 1034 C C . GLU A 1 124 ? 4.967 -13.792 -31.694 1.00 45.22 124 GLU A C 1
ATOM 1036 O O . GLU A 1 124 ? 4.213 -13.440 -30.787 1.00 45.22 124 GLU A O 1
ATOM 1041 N N . ASP A 1 125 ? 6.134 -14.397 -31.426 1.00 45.94 125 ASP A N 1
ATOM 1042 C CA . ASP A 1 125 ? 6.509 -14.867 -30.076 1.00 45.94 125 ASP A CA 1
ATOM 1043 C C . ASP A 1 125 ? 7.419 -13.899 -29.288 1.00 45.94 125 ASP A C 1
ATOM 1045 O O . ASP A 1 125 ? 7.768 -14.149 -28.128 1.00 45.94 125 ASP A O 1
ATOM 1049 N N . LYS A 1 126 ? 7.774 -12.739 -29.863 1.00 44.59 126 LYS A N 1
ATOM 1050 C CA . LYS A 1 126 ? 8.609 -11.705 -29.219 1.00 44.59 126 LYS A CA 1
ATOM 1051 C C . LYS A 1 126 ? 7.855 -10.382 -28.997 1.00 44.59 126 LYS A C 1
ATOM 1053 O O . LYS A 1 126 ? 8.334 -9.333 -29.405 1.00 44.59 126 LYS A O 1
ATOM 1058 N N . THR A 1 127 ? 6.714 -10.394 -28.293 1.00 48.94 127 THR A N 1
ATOM 1059 C CA . THR A 1 127 ? 6.478 -9.659 -27.012 1.00 48.94 127 THR A CA 1
ATOM 1060 C C . THR A 1 127 ? 4.991 -9.316 -26.715 1.00 48.94 127 THR A C 1
ATOM 1062 O O . THR A 1 127 ? 4.302 -8.752 -27.560 1.00 48.94 127 THR A O 1
ATOM 1065 N N . PRO A 1 128 ? 4.498 -9.517 -25.466 1.00 48.28 128 PRO A N 1
ATOM 1066 C CA . PRO A 1 128 ? 3.131 -9.172 -25.016 1.00 48.28 128 PRO A CA 1
ATOM 1067 C C . PRO A 1 128 ? 2.795 -7.670 -24.846 1.00 48.28 128 PRO A C 1
ATOM 1069 O O . PRO A 1 128 ? 1.783 -7.334 -24.225 1.00 48.28 128 PRO A O 1
ATOM 1072 N N . LEU A 1 129 ? 3.620 -6.739 -25.336 1.00 55.16 129 LEU A N 1
ATOM 1073 C CA . LEU A 1 129 ? 3.346 -5.296 -25.279 1.00 55.16 129 LEU A CA 1
ATOM 1074 C C . LEU A 1 129 ? 3.694 -4.633 -26.618 1.00 55.16 129 LEU A C 1
ATOM 1076 O O . LEU A 1 129 ? 4.832 -4.698 -27.061 1.00 55.16 129 LEU A O 1
ATOM 1080 N N . SER A 1 130 ? 2.715 -3.942 -27.216 1.00 64.88 130 SER A N 1
ATOM 1081 C CA . SER A 1 130 ? 2.884 -3.165 -28.455 1.00 64.88 130 SER A CA 1
ATOM 1082 C C . SER A 1 130 ? 4.080 -2.202 -28.387 1.00 64.88 130 SER A C 1
ATOM 1084 O O . SER A 1 130 ? 4.345 -1.600 -27.340 1.00 64.88 130 SER A O 1
ATOM 1086 N N . GLN A 1 131 ? 4.746 -1.995 -29.529 1.00 58.66 131 GLN A N 1
ATOM 1087 C CA . GLN A 1 131 ? 5.846 -1.039 -29.715 1.00 58.66 131 GLN A CA 1
ATOM 1088 C C . GLN A 1 131 ? 5.522 0.362 -29.162 1.00 58.66 131 GLN A C 1
ATOM 1090 O O . GLN A 1 131 ? 6.396 1.039 -28.617 1.00 58.66 131 GLN A O 1
ATOM 1095 N N . GLU A 1 132 ? 4.257 0.780 -29.230 1.00 66.62 132 GLU A N 1
ATOM 1096 C CA . GLU A 1 132 ? 3.793 2.055 -28.673 1.00 66.62 132 GLU A CA 1
ATOM 1097 C C . GLU A 1 132 ? 3.877 2.099 -27.145 1.00 66.62 132 GLU A C 1
ATOM 1099 O O . GLU A 1 132 ? 4.371 3.078 -26.582 1.00 66.62 132 GLU A O 1
ATOM 1104 N N . LYS A 1 133 ? 3.468 1.019 -26.463 1.00 65.25 133 LYS A N 1
ATOM 1105 C CA . LYS A 1 133 ? 3.609 0.908 -25.004 1.00 65.25 133 LYS A CA 1
ATOM 1106 C C . LYS A 1 133 ? 5.080 0.913 -24.612 1.00 65.25 133 LYS A C 1
ATOM 1108 O O . LYS A 1 133 ? 5.449 1.617 -23.679 1.00 65.25 133 LYS A O 1
ATOM 1113 N N . ILE A 1 134 ? 5.932 0.204 -25.355 1.00 64.69 134 ILE A N 1
ATOM 1114 C CA . ILE A 1 134 ? 7.387 0.193 -25.124 1.00 64.69 134 ILE A CA 1
ATOM 1115 C C . ILE A 1 134 ? 7.961 1.613 -25.228 1.00 64.69 134 ILE A C 1
ATOM 1117 O O . ILE A 1 134 ? 8.721 2.039 -24.355 1.00 64.69 134 ILE A O 1
ATOM 1121 N N . LYS A 1 135 ? 7.559 2.380 -26.247 1.00 70.25 135 LYS A N 1
ATOM 1122 C CA . LYS A 1 135 ? 8.000 3.766 -26.442 1.00 70.25 135 LYS A CA 1
ATOM 1123 C C . LYS A 1 135 ? 7.560 4.686 -25.298 1.00 70.25 135 LYS A C 1
ATOM 1125 O O . LYS A 1 135 ? 8.399 5.414 -24.769 1.00 70.25 135 LYS A O 1
ATOM 1130 N N . GLN A 1 136 ? 6.302 4.591 -24.862 1.00 71.12 136 GLN A N 1
ATOM 1131 C CA . GLN A 1 136 ? 5.785 5.356 -23.719 1.00 71.12 136 GLN A CA 1
ATOM 1132 C C . GLN A 1 136 ? 6.550 5.047 -22.427 1.00 71.12 136 GLN A C 1
ATOM 1134 O O . GLN A 1 136 ? 6.926 5.961 -21.698 1.00 71.12 136 GLN A O 1
ATOM 1139 N N . ILE A 1 137 ? 6.860 3.773 -22.162 1.00 69.19 137 ILE A N 1
ATOM 1140 C CA . ILE A 1 137 ? 7.625 3.378 -20.969 1.00 69.19 137 ILE A CA 1
ATOM 1141 C C . ILE A 1 137 ? 9.054 3.922 -21.038 1.00 69.19 137 ILE A C 1
ATOM 1143 O O . ILE A 1 137 ? 9.568 4.434 -20.046 1.00 69.19 137 ILE A O 1
ATOM 1147 N N . ILE A 1 138 ? 9.704 3.860 -22.205 1.00 65.94 138 ILE A N 1
ATOM 1148 C CA . ILE A 1 138 ? 11.042 4.434 -22.404 1.00 65.94 138 ILE A CA 1
ATOM 1149 C C . ILE A 1 138 ? 11.029 5.947 -22.147 1.00 65.94 138 ILE A C 1
ATOM 1151 O O . ILE A 1 138 ? 11.967 6.466 -21.540 1.00 65.94 138 ILE A O 1
ATOM 1155 N N . GLU A 1 139 ? 9.994 6.657 -22.591 1.00 74.00 139 GLU A N 1
ATOM 1156 C CA . GLU A 1 139 ? 9.819 8.092 -22.341 1.00 74.00 139 GLU A CA 1
ATOM 1157 C C . GLU A 1 139 ? 9.592 8.390 -20.852 1.00 74.00 139 GLU A C 1
ATOM 1159 O O . GLU A 1 139 ? 10.257 9.276 -20.312 1.00 74.00 139 GLU A O 1
ATOM 1164 N N . MET A 1 140 ? 8.782 7.587 -20.156 1.00 68.25 140 MET A N 1
ATOM 1165 C CA . MET A 1 140 ? 8.560 7.694 -18.707 1.00 68.25 140 MET A CA 1
ATOM 1166 C C . MET A 1 140 ? 9.846 7.435 -17.903 1.00 68.25 140 MET A C 1
ATOM 1168 O O . MET A 1 140 ? 10.184 8.180 -16.986 1.00 68.25 140 MET A O 1
ATOM 1172 N N . ILE A 1 141 ? 10.638 6.423 -18.279 1.00 65.75 141 ILE A N 1
ATOM 1173 C CA . ILE A 1 141 ? 11.946 6.153 -17.657 1.00 65.75 141 ILE A CA 1
ATOM 1174 C C . ILE A 1 141 ? 12.909 7.322 -17.895 1.00 65.75 141 ILE A C 1
ATOM 1176 O O . ILE A 1 141 ? 13.654 7.705 -16.993 1.00 65.75 141 ILE A O 1
ATOM 1180 N N . LYS A 1 142 ? 12.921 7.896 -19.106 1.00 65.19 142 LYS A N 1
ATOM 1181 C CA . LYS A 1 142 ? 13.759 9.058 -19.435 1.00 65.19 142 LYS A CA 1
ATOM 1182 C C . LYS A 1 142 ? 13.364 10.286 -18.613 1.00 65.19 142 LYS A C 1
ATOM 1184 O O . LYS A 1 142 ? 14.259 10.969 -18.122 1.00 65.19 142 LYS A O 1
ATOM 1189 N N . SER A 1 143 ? 12.069 10.539 -18.413 1.00 62.03 143 SER A N 1
ATOM 1190 C CA . SER A 1 143 ? 11.596 11.670 -17.605 1.00 62.03 143 SER A CA 1
ATOM 1191 C C . SER A 1 143 ? 11.859 11.477 -16.109 1.00 62.03 143 SER A C 1
ATOM 1193 O O . SER A 1 143 ? 12.163 12.443 -15.413 1.00 62.03 143 SER A O 1
ATOM 1195 N N . MET A 1 144 ? 11.818 10.238 -15.609 1.00 55.47 144 MET A N 1
ATOM 1196 C CA . MET A 1 144 ? 12.160 9.914 -14.217 1.00 55.47 144 MET A CA 1
ATOM 1197 C C . MET A 1 144 ? 13.659 10.050 -13.917 1.00 55.47 144 MET A C 1
ATOM 1199 O O . MET A 1 144 ? 14.038 10.255 -12.766 1.00 55.47 144 MET A O 1
ATOM 1203 N N . ASN A 1 145 ? 14.518 9.952 -14.936 1.00 55.47 145 ASN A N 1
ATOM 1204 C CA . ASN A 1 145 ? 15.972 9.904 -14.782 1.00 55.47 145 ASN A CA 1
ATOM 1205 C C . ASN A 1 145 ? 16.672 11.177 -15.288 1.00 55.47 145 ASN A C 1
ATOM 1207 O O . ASN A 1 145 ? 17.754 11.118 -15.873 1.00 55.47 145 ASN A O 1
ATOM 1211 N N . SER A 1 146 ? 16.082 12.350 -15.039 1.00 41.66 146 SER A N 1
ATOM 1212 C CA . SER A 1 146 ? 16.751 13.641 -15.241 1.00 41.66 146 SER A CA 1
ATOM 1213 C C . SER A 1 146 ? 17.809 13.904 -14.158 1.00 41.66 146 SER A C 1
ATOM 1215 O O . SER A 1 146 ? 17.689 14.854 -13.386 1.00 41.66 146 SER A O 1
ATOM 1217 N N . LYS A 1 147 ? 18.858 13.076 -14.106 1.00 45.25 147 LYS A N 1
ATOM 1218 C CA . LYS A 1 147 ? 20.216 13.475 -13.710 1.00 45.25 147 LYS A CA 1
ATOM 1219 C C . LYS A 1 147 ? 21.217 12.654 -14.519 1.00 45.25 147 LYS A C 1
ATOM 1221 O O . LYS A 1 147 ? 21.276 11.434 -14.391 1.00 45.25 147 LYS A O 1
ATOM 1226 N N . ASP A 1 148 ? 21.985 13.359 -15.351 1.00 50.47 148 ASP A N 1
ATOM 1227 C CA . ASP A 1 148 ? 23.149 12.890 -16.102 1.00 50.47 148 ASP A CA 1
ATOM 1228 C C . ASP A 1 148 ? 23.952 11.815 -15.342 1.00 50.47 148 ASP A C 1
ATOM 1230 O O . ASP A 1 148 ? 24.716 12.132 -14.430 1.00 50.47 148 ASP A O 1
ATOM 1234 N N . TRP A 1 149 ? 23.836 10.545 -15.739 1.00 35.69 149 TRP A N 1
ATOM 1235 C CA . TRP A 1 149 ? 24.728 9.484 -15.247 1.00 35.69 149 TRP A CA 1
ATOM 1236 C C . TRP A 1 149 ? 25.689 8.950 -16.324 1.00 35.69 149 TRP A C 1
ATOM 1238 O O . TRP A 1 149 ? 26.627 8.223 -16.002 1.00 35.69 149 TRP A O 1
ATOM 1248 N N . ASP A 1 150 ? 25.548 9.397 -17.578 1.00 43.03 150 ASP A N 1
ATOM 1249 C CA . ASP A 1 150 ? 26.280 8.850 -18.734 1.00 43.03 150 ASP A CA 1
ATOM 1250 C C . ASP A 1 150 ? 27.486 9.685 -19.217 1.00 43.03 150 ASP A C 1
ATOM 1252 O O . ASP A 1 150 ? 28.042 9.431 -20.281 1.00 43.03 150 ASP A O 1
ATOM 1256 N N . LYS A 1 151 ? 27.966 10.664 -18.433 1.00 40.78 151 LYS A N 1
ATOM 1257 C CA . LYS A 1 151 ? 29.169 11.459 -18.788 1.00 40.78 151 LYS A CA 1
ATOM 1258 C C . LYS A 1 151 ? 30.491 10.939 -18.209 1.00 40.78 151 LYS A C 1
ATOM 1260 O O . LYS A 1 151 ? 31.520 11.578 -18.390 1.00 40.78 151 LYS A O 1
ATOM 1265 N N . ARG A 1 152 ? 30.511 9.798 -17.508 1.00 38.06 152 ARG A N 1
ATOM 1266 C CA . ARG A 1 152 ? 31.702 9.355 -16.745 1.00 38.06 152 ARG A CA 1
ATOM 1267 C C . ARG A 1 152 ? 32.330 8.017 -17.147 1.00 38.06 152 ARG A C 1
ATOM 1269 O O . ARG A 1 152 ? 33.235 7.568 -16.455 1.00 38.06 152 ARG A O 1
ATOM 1276 N N . ARG A 1 153 ? 31.926 7.377 -18.253 1.00 37.84 153 ARG A N 1
ATOM 1277 C CA . ARG A 1 153 ? 32.526 6.085 -18.675 1.00 37.84 153 ARG A CA 1
ATOM 1278 C C . ARG A 1 153 ? 33.217 6.049 -20.034 1.00 37.84 153 ARG A C 1
ATOM 1280 O O . ARG A 1 153 ? 33.570 4.971 -20.501 1.00 37.84 153 ARG A O 1
ATOM 1287 N N . ARG A 1 154 ? 33.498 7.198 -20.642 1.00 41.53 154 ARG A N 1
ATOM 1288 C CA . ARG A 1 154 ? 34.412 7.282 -21.788 1.00 41.53 154 ARG A CA 1
ATOM 1289 C C . ARG A 1 154 ? 35.221 8.568 -21.704 1.00 41.53 154 ARG A C 1
ATOM 1291 O O . ARG A 1 154 ? 34.766 9.586 -22.190 1.00 41.53 154 ARG A O 1
ATOM 1298 N N . ILE A 1 155 ? 36.352 8.507 -21.006 1.00 35.69 155 ILE A N 1
ATOM 1299 C CA . ILE A 1 155 ? 37.671 9.056 -21.372 1.00 35.69 155 ILE A CA 1
ATOM 1300 C C . ILE A 1 155 ? 38.609 8.523 -20.286 1.00 35.69 155 ILE A C 1
ATOM 1302 O O . ILE A 1 155 ? 38.628 8.968 -19.143 1.00 35.69 155 ILE A O 1
ATOM 1306 N N . GLY A 1 156 ? 39.286 7.452 -20.658 1.00 44.16 156 GLY A N 1
ATOM 1307 C CA . GLY A 1 156 ? 40.305 6.752 -19.900 1.00 44.16 156 GLY A CA 1
ATOM 1308 C C . GLY A 1 156 ? 41.179 6.052 -20.924 1.00 44.16 156 GLY A C 1
ATOM 1309 O O . GLY A 1 156 ? 41.163 4.828 -21.004 1.00 44.16 156 GLY A O 1
ATOM 1310 N N . ARG A 1 157 ? 41.791 6.863 -21.788 1.00 33.81 157 ARG A N 1
ATOM 1311 C CA . ARG A 1 157 ? 43.001 6.630 -22.578 1.00 33.81 157 ARG A CA 1
ATOM 1312 C C . ARG A 1 157 ? 43.428 7.965 -23.159 1.00 33.81 157 ARG A C 1
ATOM 1314 O O . ARG A 1 157 ? 42.527 8.669 -23.667 1.00 33.81 157 ARG A O 1
#

Radius of gyration: 23.69 Å; chains: 1; bounding box: 80×34×58 Å

Secondary structure (DSSP, 8-state):
-HHHHHHHHHHHHHHHHHHTT--HHHHH---EEEEEEE-SSHHHHHHHHHHHHHHHT-SS--EEEEGGGTEEEEEEEHHHHHHHHHHHHHHHHHHHHHHHHHHHHHHHHTT-S----S----TTSS-SS-HHHHHHHHHHHHHHT-S--SSSSS---

pLDDT: mean 77.84, std 18.41, range [33.81, 97.81]